Protein AF-A0A257RA69-F1 (afdb_monomer)

pLDDT: mean 72.36, std 19.89, range [40.66, 96.31]

Secondary structure (DSSP, 8-state):
----TT--TT--------------------------PPPP--PPPP-----------TT-----SS--HHHHHHHHHHHHHHHHHT-SSPPPHHHHHHHHHHHHHHHHHHHHHTT--HHHHHHHHHHHH-

Nearest PDB structures (foldseek):
  4v78-assembly1_AO  TM=4.946E-01  e=7.549E+00  Escherichia coli K-12
  8glv-assembly1_5V  TM=2.415E-01  e=9.616E+00  Chlamydomonas reinhardtii

Mean predicted aligned error: 19.9 Å

Structure (mmCIF, N/CA/C/O backbone):
data_AF-A0A257RA69-F1
#
_entry.id   AF-A0A257RA69-F1
#
loop_
_atom_site.group_PDB
_atom_site.id
_atom_site.type_symbol
_atom_site.label_atom_id
_atom_site.label_alt_id
_atom_site.label_comp_id
_atom_site.label_asym_id
_atom_site.label_entity_id
_atom_site.label_seq_id
_atom_site.pdbx_PDB_ins_code
_atom_site.Cartn_x
_atom_site.Cartn_y
_atom_site.Cartn_z
_atom_site.occupancy
_atom_site.B_iso_or_equiv
_atom_site.auth_seq_id
_atom_site.auth_comp_id
_atom_site.auth_asym_id
_atom_site.auth_atom_id
_atom_site.pdbx_PDB_model_num
ATOM 1 N N . MET A 1 1 ? 12.944 -8.009 -51.156 1.00 44.72 1 MET A N 1
ATOM 2 C CA . MET A 1 1 ? 13.050 -6.602 -50.729 1.00 44.72 1 MET A CA 1
ATOM 3 C C . MET A 1 1 ? 12.312 -6.461 -49.409 1.00 44.72 1 MET A C 1
ATOM 5 O O . MET A 1 1 ? 11.092 -6.525 -49.415 1.00 44.72 1 MET A O 1
ATOM 9 N N . SER A 1 2 ? 13.036 -6.357 -48.297 1.00 51.12 2 SER A N 1
ATOM 10 C CA . SER A 1 2 ? 12.469 -6.035 -46.982 1.00 51.12 2 SER A CA 1
ATOM 11 C C . SER A 1 2 ? 13.138 -4.748 -46.531 1.00 51.12 2 SER A C 1
ATOM 13 O O . SER A 1 2 ? 14.173 -4.778 -45.876 1.00 51.12 2 SER A O 1
ATOM 15 N N . ASP A 1 3 ? 12.590 -3.635 -47.006 1.00 62.31 3 ASP A N 1
ATOM 16 C CA . ASP A 1 3 ? 12.985 -2.293 -46.598 1.00 62.31 3 ASP A CA 1
ATOM 17 C C . ASP A 1 3 ? 12.317 -2.030 -45.245 1.00 62.31 3 ASP A C 1
ATOM 19 O O . ASP A 1 3 ? 11.088 -1.996 -45.152 1.00 62.31 3 ASP A O 1
ATOM 23 N N . ASN A 1 4 ? 13.114 -1.998 -44.178 1.00 68.00 4 ASN A N 1
ATOM 24 C CA . ASN A 1 4 ? 12.639 -1.747 -42.824 1.00 68.00 4 ASN A CA 1
ATOM 25 C C . ASN A 1 4 ? 12.584 -0.223 -42.611 1.00 68.00 4 ASN A C 1
ATOM 27 O O . ASN A 1 4 ? 13.642 0.391 -42.477 1.00 68.00 4 ASN A O 1
ATOM 31 N N . PRO A 1 5 ? 11.394 0.402 -42.551 1.00 68.44 5 PRO A N 1
ATOM 32 C CA . PRO A 1 5 ? 11.234 1.862 -42.599 1.00 68.44 5 PRO A CA 1
ATOM 33 C C . PRO A 1 5 ? 11.714 2.603 -41.336 1.00 68.44 5 PRO A C 1
ATOM 35 O O . PRO A 1 5 ? 11.563 3.816 -41.249 1.00 68.44 5 PRO A O 1
ATOM 38 N N . PHE A 1 6 ? 12.275 1.882 -40.363 1.00 62.28 6 PHE A N 1
ATOM 39 C CA . PHE A 1 6 ? 12.842 2.413 -39.120 1.00 62.28 6 PHE A CA 1
ATOM 40 C C . PHE A 1 6 ? 14.372 2.289 -39.049 1.00 62.28 6 PHE A C 1
ATOM 4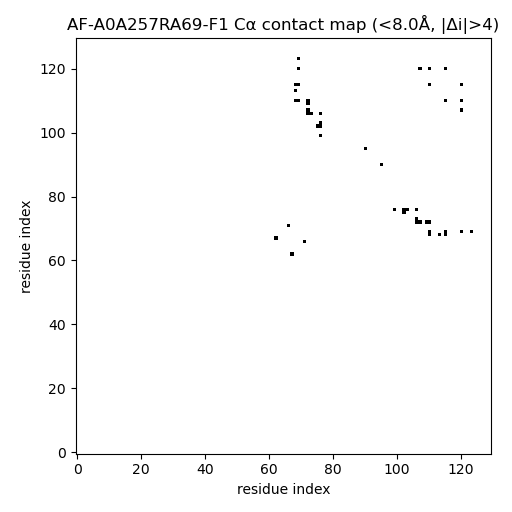2 O O . PHE A 1 6 ? 14.961 2.629 -38.030 1.00 62.28 6 PHE A O 1
ATOM 49 N N . SER A 1 7 ? 15.027 1.767 -40.089 1.00 64.38 7 SER A N 1
ATOM 50 C CA . SER A 1 7 ? 16.487 1.681 -40.132 1.00 64.38 7 SER A CA 1
ATOM 51 C C . SER A 1 7 ? 17.072 2.989 -40.669 1.00 64.38 7 SER A C 1
ATOM 53 O O . SER A 1 7 ? 17.098 3.211 -41.877 1.00 64.38 7 SER A O 1
ATO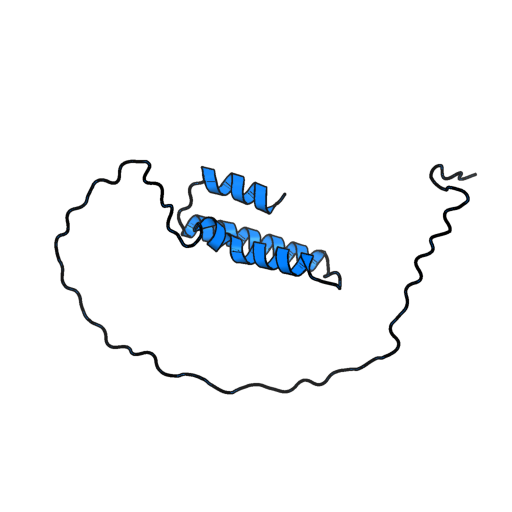M 55 N N . GLU A 1 8 ? 17.539 3.859 -39.774 1.00 67.56 8 GLU A N 1
ATOM 56 C CA . GLU A 1 8 ? 18.330 5.032 -40.151 1.00 67.56 8 GLU A CA 1
ATOM 57 C C . GLU A 1 8 ? 19.764 4.598 -40.532 1.00 67.56 8 GLU A C 1
ATOM 59 O O . GLU A 1 8 ? 20.333 3.712 -39.889 1.00 67.56 8 GLU A O 1
ATOM 64 N N . PRO A 1 9 ? 20.377 5.181 -41.582 1.00 65.75 9 PRO A N 1
ATOM 65 C CA . PRO A 1 9 ? 21.675 4.743 -42.111 1.00 65.75 9 PRO A CA 1
ATOM 66 C C . PRO A 1 9 ? 22.872 4.983 -41.171 1.00 65.75 9 PRO A C 1
ATOM 68 O O . PRO A 1 9 ? 23.979 4.569 -41.511 1.00 65.75 9 PRO A O 1
ATOM 71 N N . ASP A 1 10 ? 22.658 5.618 -40.014 1.00 60.72 10 ASP A N 1
ATOM 72 C CA . ASP A 1 10 ? 23.694 5.952 -39.026 1.00 60.72 10 ASP A CA 1
ATOM 73 C C . ASP A 1 10 ? 23.414 5.365 -37.625 1.00 60.72 10 ASP A C 1
ATOM 75 O O . ASP A 1 10 ? 23.995 5.805 -36.637 1.00 60.72 10 ASP A O 1
ATOM 79 N N . ASP A 1 11 ? 22.551 4.345 -37.511 1.00 63.19 11 ASP A N 1
ATOM 80 C CA . ASP A 1 11 ? 22.315 3.637 -36.242 1.00 63.19 11 ASP A CA 1
ATOM 81 C C . ASP A 1 11 ? 23.497 2.691 -35.925 1.00 63.19 11 ASP A C 1
ATOM 83 O O . ASP A 1 11 ? 23.489 1.479 -36.167 1.00 63.19 11 ASP A O 1
ATOM 87 N N . SER A 1 12 ? 24.596 3.302 -35.472 1.00 58.69 12 SER A N 1
ATOM 88 C CA . SER A 1 12 ? 25.866 2.654 -35.118 1.00 58.69 12 SER A CA 1
ATOM 89 C C . SER A 1 12 ? 26.016 2.395 -33.612 1.00 58.69 12 SER A C 1
ATOM 91 O O . SER A 1 12 ? 27.079 1.941 -33.172 1.00 58.69 12 SER A O 1
ATOM 93 N N . ASP A 1 13 ? 24.973 2.628 -32.810 1.00 63.94 13 ASP A N 1
ATOM 94 C CA . ASP A 1 13 ? 24.987 2.457 -31.352 1.00 63.94 13 ASP A CA 1
ATOM 95 C C . ASP A 1 13 ? 24.892 0.974 -30.940 1.00 63.94 13 ASP A C 1
ATOM 97 O O . ASP A 1 13 ? 23.930 0.478 -30.352 1.00 63.94 13 ASP A O 1
ATOM 101 N N . ARG A 1 14 ? 25.957 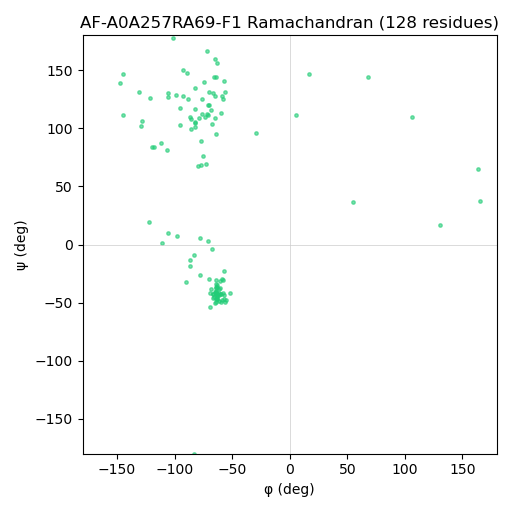0.216 -31.225 1.00 64.44 14 ARG A N 1
ATOM 102 C CA . ARG A 1 14 ? 26.153 -1.131 -30.678 1.00 64.44 14 ARG A CA 1
ATOM 103 C C . ARG A 1 14 ? 26.536 -1.041 -29.207 1.00 64.44 14 ARG A C 1
ATOM 105 O O . ARG A 1 14 ? 27.666 -0.698 -28.862 1.00 64.44 14 ARG A O 1
ATOM 112 N N . THR A 1 15 ? 25.629 -1.444 -28.323 1.00 70.06 15 THR A N 1
ATOM 113 C CA . THR A 1 15 ? 25.931 -1.577 -26.896 1.00 70.06 15 THR A CA 1
ATOM 114 C C . THR A 1 15 ? 26.969 -2.685 -26.679 1.00 70.06 15 THR A C 1
ATOM 116 O O . THR A 1 15 ? 26.690 -3.874 -26.834 1.00 70.06 15 THR A O 1
ATOM 119 N N . VAL A 1 16 ? 28.196 -2.307 -26.316 1.00 73.38 16 VAL A N 1
ATOM 120 C CA . VAL A 1 16 ? 29.257 -3.258 -25.957 1.00 73.38 16 VAL A CA 1
ATOM 121 C C . VAL A 1 16 ? 29.075 -3.675 -24.499 1.00 73.38 16 VAL A C 1
ATOM 123 O O . VAL A 1 16 ? 29.401 -2.933 -23.574 1.00 73.38 16 VAL A O 1
ATOM 126 N N . ILE A 1 17 ? 28.574 -4.890 -24.281 1.00 65.25 17 ILE A N 1
ATOM 127 C CA . ILE A 1 17 ? 28.542 -5.516 -22.956 1.00 65.25 17 ILE A CA 1
ATOM 128 C C . ILE A 1 17 ? 29.982 -5.883 -22.580 1.00 65.25 17 ILE A C 1
ATOM 130 O O . ILE A 1 17 ? 30.625 -6.657 -23.286 1.00 65.25 17 ILE A O 1
ATOM 134 N N . ARG A 1 18 ? 30.498 -5.339 -21.470 1.00 65.12 18 ARG A N 1
ATOM 135 C CA . ARG A 1 18 ? 31.796 -5.708 -20.878 1.00 65.12 18 ARG A CA 1
ATOM 136 C C . ARG A 1 18 ? 31.552 -6.762 -19.788 1.00 65.12 18 ARG A C 1
ATOM 138 O O . ARG A 1 18 ? 31.109 -6.394 -18.700 1.00 65.12 18 ARG A O 1
ATOM 145 N N . PRO A 1 19 ? 31.815 -8.059 -20.027 1.00 67.31 19 PRO A N 1
ATOM 146 C CA . PRO A 1 19 ? 31.748 -9.054 -18.966 1.00 67.31 19 PRO A CA 1
ATOM 147 C C . PRO A 1 19 ? 32.859 -8.753 -17.960 1.00 67.31 19 PRO A C 1
ATOM 149 O O . PRO A 1 19 ? 34.006 -8.558 -18.360 1.00 67.31 19 PRO A O 1
ATOM 152 N N . ALA A 1 20 ? 32.539 -8.706 -16.668 1.00 67.06 20 ALA A N 1
ATOM 153 C CA . ALA A 1 20 ? 33.548 -8.571 -15.624 1.00 67.06 20 ALA A CA 1
ATOM 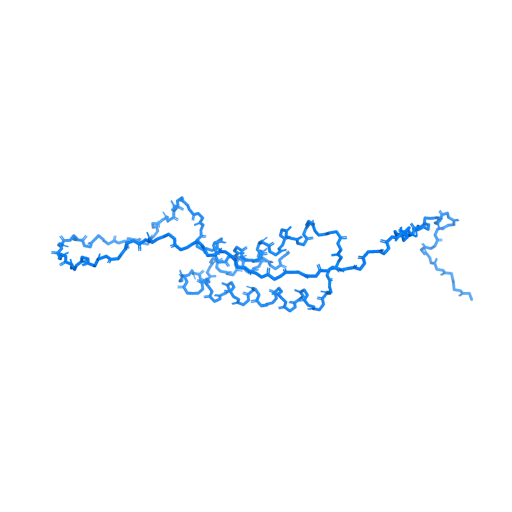154 C C . ALA A 1 20 ? 34.391 -9.864 -15.556 1.00 67.06 20 ALA A C 1
ATOM 156 O O . ALA A 1 20 ? 33.849 -10.922 -15.220 1.00 67.06 20 ALA A O 1
ATOM 157 N N . PRO A 1 21 ? 35.704 -9.823 -15.855 1.00 52.22 21 PRO A N 1
ATOM 158 C CA . PRO A 1 21 ? 36.571 -10.980 -15.715 1.00 52.22 21 PRO A CA 1
ATOM 159 C C . PRO A 1 21 ? 37.006 -11.078 -14.250 1.00 52.22 21 PRO A C 1
ATOM 161 O O . PRO A 1 21 ? 37.814 -10.286 -13.770 1.00 52.22 21 PRO A O 1
ATOM 164 N N . GLY A 1 22 ? 36.442 -12.027 -13.508 1.00 56.00 22 GLY A N 1
ATOM 165 C CA . GLY A 1 22 ? 36.789 -12.181 -12.096 1.00 56.00 22 GLY A CA 1
ATOM 166 C C . GLY A 1 22 ? 35.793 -13.020 -11.322 1.00 56.00 22 GLY A C 1
ATOM 167 O O . GLY A 1 22 ? 35.125 -12.521 -10.422 1.00 56.00 22 GLY A O 1
ATOM 168 N N . GLY A 1 23 ? 35.698 -14.304 -11.667 1.00 61.25 23 GLY A N 1
ATOM 169 C CA . GLY A 1 23 ? 34.972 -15.269 -10.857 1.00 61.25 23 GLY A CA 1
ATOM 170 C C . GLY A 1 23 ? 35.543 -15.329 -9.441 1.00 61.25 23 GLY A C 1
ATOM 171 O O . GLY A 1 23 ? 36.728 -15.597 -9.250 1.00 61.25 23 GLY A O 1
ATOM 172 N N . LYS A 1 24 ? 34.684 -15.127 -8.442 1.00 59.72 24 LYS A N 1
ATOM 173 C CA . LYS A 1 24 ? 34.941 -15.572 -7.071 1.00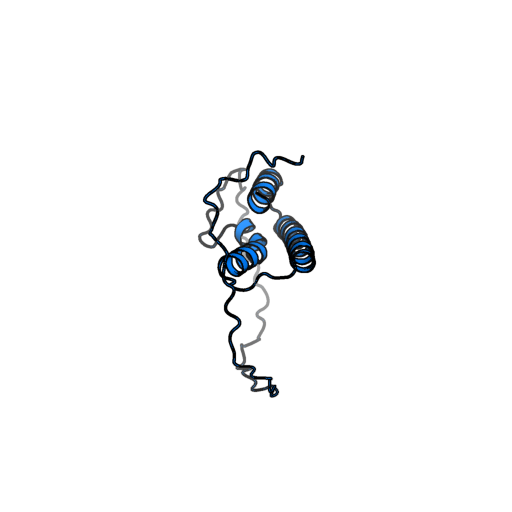 59.72 24 LYS A CA 1
ATOM 174 C C . LYS A 1 24 ? 33.731 -16.352 -6.583 1.00 59.72 24 LYS A C 1
ATOM 176 O O . LYS A 1 24 ? 32.692 -15.794 -6.246 1.00 59.72 24 LYS A O 1
ATOM 181 N N . ARG A 1 25 ? 33.887 -17.674 -6.604 1.00 52.19 25 ARG A N 1
ATOM 182 C CA . ARG A 1 25 ? 32.979 -18.644 -6.001 1.00 52.19 25 ARG A CA 1
ATOM 183 C C . ARG A 1 25 ? 33.188 -18.649 -4.477 1.00 52.19 25 ARG A C 1
ATOM 185 O O . ARG A 1 25 ? 34.310 -18.818 -4.025 1.00 52.19 25 ARG A O 1
ATOM 192 N N . ALA A 1 26 ? 32.074 -18.430 -3.779 1.00 49.50 26 ALA A N 1
ATOM 193 C CA . ALA A 1 26 ? 31.617 -18.787 -2.425 1.00 49.50 26 ALA A CA 1
ATOM 194 C C . ALA A 1 26 ? 32.571 -19.262 -1.305 1.00 49.50 26 ALA A C 1
ATOM 196 O O . ALA A 1 26 ? 33.392 -20.144 -1.516 1.00 49.50 26 ALA A O 1
ATOM 197 N N . THR A 1 27 ? 32.203 -18.890 -0.066 1.00 46.16 27 THR A N 1
ATOM 198 C CA . THR A 1 27 ? 32.039 -19.828 1.073 1.00 46.16 27 THR A CA 1
ATOM 199 C C . THR A 1 27 ? 30.931 -19.359 2.040 1.00 46.16 27 THR A C 1
ATOM 201 O O . THR A 1 27 ? 30.876 -18.163 2.330 1.00 46.16 27 THR A O 1
ATOM 204 N N . PRO A 1 28 ? 30.081 -20.265 2.571 1.00 57.00 28 PRO A N 1
ATOM 205 C CA . PRO A 1 28 ? 29.157 -20.005 3.679 1.00 57.00 28 PRO A CA 1
ATOM 206 C C . PRO A 1 28 ? 29.776 -20.375 5.044 1.00 57.00 28 PRO A C 1
ATOM 208 O O . PRO A 1 28 ? 30.556 -21.322 5.131 1.00 57.00 28 PRO A O 1
ATOM 211 N N . ALA A 1 29 ? 29.382 -19.681 6.118 1.00 46.56 29 ALA A N 1
ATOM 212 C CA . ALA A 1 29 ? 29.621 -20.093 7.506 1.00 46.56 29 ALA A CA 1
ATOM 213 C C . ALA A 1 29 ? 28.443 -19.684 8.418 1.00 46.56 29 ALA A C 1
ATOM 215 O O . ALA A 1 29 ? 27.760 -18.696 8.165 1.00 46.56 29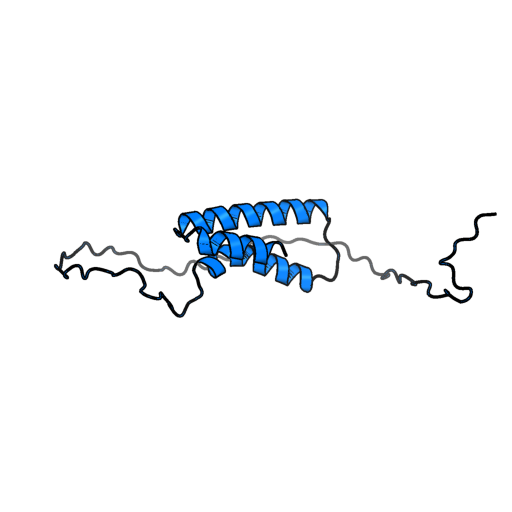 ALA A O 1
ATOM 216 N N . ALA A 1 30 ? 28.209 -20.531 9.419 1.00 52.88 30 ALA A N 1
ATOM 217 C CA . ALA A 1 30 ? 26.991 -20.808 10.187 1.00 52.88 30 ALA A CA 1
ATOM 218 C C . ALA A 1 30 ? 26.703 -19.827 11.372 1.00 52.88 30 ALA A C 1
ATOM 220 O O . ALA A 1 30 ? 27.472 -18.887 11.569 1.00 52.88 30 ALA A O 1
ATOM 221 N N . PRO A 1 31 ? 25.598 -20.005 12.143 1.00 57.97 31 PRO A N 1
ATOM 222 C CA . PRO A 1 31 ? 24.970 -18.966 12.969 1.00 57.97 31 PRO A CA 1
ATOM 223 C C . PRO A 1 31 ? 25.285 -19.036 14.483 1.00 57.97 31 PRO A C 1
ATOM 225 O O . PRO A 1 31 ? 25.881 -19.996 14.962 1.00 57.97 31 PRO A O 1
ATOM 228 N N . ALA A 1 32 ? 24.728 -18.044 15.201 1.00 48.09 32 ALA A N 1
ATOM 229 C CA . ALA A 1 32 ? 24.365 -17.976 16.629 1.00 48.09 32 ALA A CA 1
ATOM 230 C C . ALA A 1 32 ? 25.250 -17.114 17.558 1.00 48.09 32 ALA A C 1
ATOM 232 O O . ALA A 1 32 ? 26.335 -17.504 17.973 1.00 48.09 32 ALA A O 1
ATOM 233 N N . ALA A 1 33 ? 24.678 -15.989 18.001 1.00 48.75 33 ALA A N 1
ATOM 234 C CA . ALA A 1 33 ? 24.875 -15.450 19.344 1.00 48.75 33 ALA A CA 1
ATOM 235 C C . ALA A 1 33 ? 23.558 -14.808 19.809 1.00 48.75 33 ALA A C 1
ATOM 237 O O . ALA A 1 33 ? 23.084 -13.821 19.246 1.00 48.75 33 ALA A O 1
ATOM 238 N N . SER A 1 34 ? 22.941 -15.451 20.797 1.00 54.34 34 SER A N 1
ATOM 239 C CA . SER A 1 34 ? 21.710 -15.046 21.464 1.00 54.34 34 SER A CA 1
ATOM 240 C C . SER A 1 34 ? 21.892 -13.732 22.222 1.00 54.34 34 SER A C 1
ATOM 242 O O . SER A 1 34 ? 22.743 -13.638 23.102 1.00 54.34 34 SER A O 1
ATOM 244 N N . PHE A 1 35 ? 21.016 -12.764 21.966 1.00 48.00 35 PHE A N 1
ATOM 245 C CA . PHE A 1 35 ? 20.777 -11.634 22.861 1.00 48.00 35 PHE A CA 1
ATOM 246 C C . PHE A 1 35 ? 19.322 -11.694 23.314 1.00 48.00 35 PHE A C 1
ATOM 248 O O . PHE A 1 35 ? 18.451 -11.062 22.726 1.00 48.00 35 PHE A O 1
ATOM 255 N N . ASN A 1 36 ? 19.054 -12.495 24.346 1.00 51.28 36 ASN A N 1
ATOM 256 C CA . ASN A 1 36 ? 17.784 -12.447 25.060 1.00 51.28 36 ASN A CA 1
ATOM 257 C C . ASN A 1 36 ? 18.036 -11.785 26.418 1.00 51.28 36 ASN A C 1
ATOM 259 O O . ASN A 1 36 ? 18.274 -12.451 27.422 1.00 51.28 36 ASN A O 1
ATOM 263 N N . GLN A 1 37 ? 18.082 -10.453 26.408 1.00 50.03 37 GLN A N 1
ATOM 264 C CA . GLN A 1 37 ? 18.038 -9.638 27.618 1.00 50.03 37 GLN A CA 1
ATOM 265 C C . GLN A 1 37 ? 16.566 -9.500 28.007 1.00 50.03 37 GLN A C 1
ATOM 267 O O . GLN A 1 37 ? 15.760 -8.987 27.233 1.00 50.03 37 GLN A O 1
ATOM 272 N N . GLY A 1 38 ? 16.232 -10.043 29.176 1.00 47.59 38 GLY A N 1
ATOM 273 C CA . GLY A 1 38 ? 14.869 -10.219 29.657 1.00 47.59 38 GLY A CA 1
ATOM 274 C C . GLY A 1 38 ? 14.083 -8.917 29.763 1.00 47.59 38 GLY A C 1
ATOM 275 O O . GLY A 1 38 ? 14.492 -7.968 30.427 1.00 47.59 38 GLY A O 1
ATOM 276 N N . PHE A 1 39 ? 12.904 -8.922 29.153 1.00 42.44 39 PHE A N 1
ATOM 277 C CA . PHE A 1 39 ? 11.831 -7.976 29.424 1.00 42.44 39 PHE A CA 1
ATOM 278 C C . PHE A 1 39 ? 10.832 -8.646 30.368 1.00 42.44 39 PHE A C 1
ATOM 280 O O . PHE A 1 39 ? 10.406 -9.783 30.166 1.00 42.44 39 PHE A O 1
ATOM 287 N N . ALA A 1 40 ? 10.540 -7.924 31.444 1.00 46.38 40 ALA A N 1
ATOM 288 C CA . ALA A 1 40 ? 9.760 -8.336 32.592 1.00 46.38 40 ALA A CA 1
ATOM 289 C C . ALA A 1 40 ? 8.339 -8.802 32.241 1.00 46.38 40 ALA A C 1
ATOM 291 O O . ALA A 1 40 ? 7.633 -8.169 31.459 1.00 46.38 40 ALA A O 1
ATOM 292 N N . THR A 1 41 ? 7.888 -9.850 32.928 1.00 42.94 41 THR A N 1
ATOM 293 C CA . THR A 1 41 ? 6.473 -10.216 33.023 1.00 42.94 41 THR A CA 1
ATOM 294 C C . THR A 1 41 ? 6.094 -10.400 34.486 1.00 42.94 41 THR A C 1
ATOM 296 O O . THR A 1 41 ? 6.419 -11.422 35.088 1.00 42.94 41 THR A O 1
ATOM 299 N N . THR A 1 42 ? 5.348 -9.447 35.037 1.00 53.78 42 THR A N 1
ATOM 300 C CA . THR A 1 42 ? 4.376 -9.720 36.102 1.00 53.78 42 THR A CA 1
ATOM 301 C C . THR A 1 42 ? 3.042 -9.053 35.740 1.00 53.78 42 THR A C 1
ATOM 303 O O . THR A 1 42 ? 3.032 -7.892 35.329 1.00 53.78 42 THR A O 1
ATOM 306 N N . PRO A 1 43 ? 1.913 -9.781 35.825 1.00 45.69 43 PRO A N 1
ATOM 307 C CA . PRO A 1 43 ? 0.608 -9.304 35.383 1.00 45.69 43 PRO A CA 1
ATOM 308 C C . PRO A 1 43 ? -0.104 -8.547 36.513 1.00 45.69 43 PRO A C 1
ATOM 310 O O . PRO A 1 43 ? -0.314 -9.094 37.594 1.00 45.69 43 PRO A O 1
ATOM 313 N N . ALA A 1 44 ? -0.517 -7.304 36.261 1.00 43.50 44 ALA A N 1
ATOM 314 C CA . ALA A 1 44 ? -1.458 -6.592 37.123 1.00 43.50 44 ALA A CA 1
ATOM 315 C C . ALA A 1 44 ? -2.885 -6.768 36.575 1.00 43.50 44 ALA A C 1
ATOM 317 O O . ALA A 1 44 ? -3.186 -6.384 35.446 1.00 43.50 44 ALA A O 1
ATOM 318 N N . ALA A 1 45 ? -3.739 -7.396 37.383 1.00 53.00 45 ALA A N 1
ATOM 319 C CA . ALA A 1 45 ? -5.171 -7.578 37.156 1.00 53.00 45 ALA A CA 1
ATOM 320 C C . ALA A 1 45 ? -5.956 -6.246 37.336 1.00 53.00 45 ALA A C 1
ATOM 322 O O . ALA A 1 45 ? -5.398 -5.272 37.847 1.00 53.00 45 ALA A O 1
ATOM 323 N N . PRO A 1 46 ? -7.230 -6.168 36.894 1.00 50.03 46 PRO A N 1
ATOM 324 C CA . PRO A 1 46 ? -7.870 -4.933 36.440 1.00 50.03 46 PRO A CA 1
ATOM 325 C C . PRO A 1 46 ? -8.567 -4.148 37.560 1.00 50.03 46 PRO A C 1
ATOM 327 O O . PRO A 1 46 ? -9.170 -4.731 38.458 1.00 50.03 46 PRO A O 1
ATOM 330 N N . MET A 1 47 ? -8.581 -2.817 37.448 1.00 51.31 47 MET A N 1
ATOM 331 C CA . MET A 1 47 ? -9.539 -1.960 38.159 1.00 51.31 47 MET A CA 1
ATOM 332 C C . MET A 1 47 ? -10.602 -1.450 37.171 1.00 51.31 47 MET A C 1
ATOM 334 O O . MET A 1 47 ? -10.231 -0.882 36.142 1.00 51.31 47 MET A O 1
ATOM 338 N N . PRO A 1 48 ? -11.908 -1.615 37.450 1.00 52.50 48 PRO A N 1
ATOM 339 C CA . PRO A 1 48 ? -12.970 -1.019 36.653 1.00 52.50 48 PRO A CA 1
ATOM 340 C C . PRO A 1 48 ? -13.253 0.404 37.156 1.00 52.50 48 PRO A C 1
ATOM 342 O O . PRO A 1 48 ? -13.794 0.596 38.242 1.00 52.50 48 PRO A O 1
ATOM 345 N N . GLY A 1 49 ? -12.884 1.412 36.367 1.00 47.28 49 GLY A N 1
ATOM 346 C CA . GLY A 1 49 ? -13.316 2.798 36.562 1.00 47.28 49 GLY A CA 1
ATOM 347 C C . GLY A 1 49 ? -14.365 3.175 35.510 1.00 47.28 49 GLY A C 1
ATOM 348 O O . GLY A 1 49 ? -14.120 2.934 34.326 1.00 47.28 49 GLY A O 1
ATOM 349 N N . PRO A 1 50 ? -15.525 3.752 35.878 1.00 53.72 50 PRO A N 1
ATOM 350 C CA . PRO A 1 50 ? -16.548 4.124 34.913 1.00 53.72 50 PRO A CA 1
ATOM 351 C C . PRO A 1 50 ? -16.187 5.481 34.301 1.00 53.72 50 PRO A C 1
ATOM 353 O O . PRO A 1 50 ? -16.416 6.525 34.906 1.00 53.72 50 PRO A O 1
ATOM 356 N N . ALA A 1 51 ? -15.627 5.482 33.093 1.00 47.66 51 ALA A N 1
ATOM 357 C CA . ALA A 1 51 ? -15.449 6.697 32.303 1.00 47.66 51 ALA A CA 1
ATOM 358 C C . ALA A 1 51 ? -16.373 6.643 31.081 1.00 47.66 51 ALA A C 1
ATOM 360 O O . ALA A 1 51 ? -16.036 6.121 30.024 1.00 47.66 51 ALA A O 1
ATOM 361 N N . MET A 1 52 ? -17.588 7.124 31.335 1.00 44.75 52 MET A N 1
ATOM 362 C CA . MET A 1 52 ? -18.580 7.699 30.429 1.00 44.75 52 MET A CA 1
ATOM 363 C C . MET A 1 52 ? -18.242 7.652 28.928 1.00 44.75 52 MET A C 1
ATOM 365 O O . MET A 1 52 ? -17.376 8.374 28.437 1.00 44.75 52 MET A O 1
ATOM 369 N N . ALA A 1 53 ? -19.002 6.836 28.193 1.00 48.97 53 ALA A N 1
ATOM 370 C CA . ALA A 1 53 ? -19.034 6.841 26.739 1.00 48.97 53 ALA A CA 1
ATOM 371 C C . ALA A 1 53 ? -19.482 8.219 26.225 1.00 48.97 53 ALA A C 1
ATOM 373 O O . ALA A 1 53 ? -20.630 8.622 26.417 1.00 48.97 53 ALA A O 1
ATOM 374 N N . ALA A 1 54 ? -18.577 8.933 25.561 1.00 49.78 54 ALA A N 1
ATOM 375 C CA . ALA A 1 54 ? -18.935 10.064 24.717 1.00 49.78 54 ALA A CA 1
ATOM 376 C C . ALA A 1 54 ? -19.386 9.530 23.342 1.00 49.78 54 ALA A C 1
ATOM 378 O O . ALA A 1 54 ? -18.718 8.648 22.792 1.00 49.78 54 ALA A O 1
ATOM 379 N N . PRO A 1 55 ? -20.494 10.024 22.763 1.00 47.53 55 PRO A N 1
ATOM 380 C CA . PRO A 1 55 ? -20.931 9.590 21.445 1.00 47.53 55 PRO A CA 1
ATOM 381 C C . PRO A 1 55 ? -19.966 10.143 20.392 1.00 47.53 55 PRO A C 1
ATOM 383 O O . PRO A 1 55 ? -19.905 11.348 20.153 1.00 47.53 55 PRO A O 1
ATOM 386 N N . ALA A 1 56 ? -19.196 9.258 19.760 1.00 48.66 56 ALA A N 1
ATOM 387 C CA . ALA A 1 56 ? -18.431 9.601 18.572 1.00 48.66 56 ALA A CA 1
ATOM 388 C C . ALA A 1 56 ? -19.417 9.887 17.428 1.00 48.66 56 ALA A C 1
ATOM 390 O O . ALA A 1 56 ? -20.019 8.974 16.864 1.00 48.66 56 ALA A O 1
ATOM 391 N N . GLY A 1 57 ? -19.615 11.170 17.121 1.00 43.66 57 GLY A N 1
ATOM 392 C CA . GLY A 1 57 ? -20.298 11.597 15.905 1.00 43.66 57 GLY A CA 1
ATOM 393 C C . GLY A 1 57 ? -19.523 11.164 14.649 1.00 43.66 57 GLY A C 1
ATOM 394 O O . GLY A 1 57 ? -18.308 10.945 14.711 1.00 43.66 57 GLY A O 1
ATOM 395 N N . PRO A 1 58 ? -20.196 11.027 13.497 1.00 50.41 58 PRO A N 1
ATOM 396 C CA . PRO A 1 58 ? -19.546 10.624 12.259 1.00 50.41 58 PRO A CA 1
ATOM 397 C C . PRO A 1 58 ? -18.674 11.779 11.751 1.00 50.41 58 PRO A C 1
ATOM 399 O O . PRO A 1 58 ? -19.195 12.823 11.369 1.00 50.41 58 PRO A O 1
ATOM 402 N N . GLY A 1 59 ? -17.349 11.601 11.763 1.00 52.78 59 GLY A N 1
ATOM 403 C CA . GLY A 1 59 ? -16.407 12.572 11.185 1.00 52.78 59 GLY A CA 1
ATOM 404 C C . GLY A 1 59 ? -15.225 12.999 12.059 1.00 52.78 59 GLY A C 1
ATOM 405 O O . GLY A 1 59 ? -14.599 14.008 11.752 1.00 52.78 59 GLY A O 1
ATOM 406 N N . ALA A 1 60 ? -14.886 12.270 13.127 1.00 46.28 60 ALA A N 1
ATOM 407 C CA . ALA A 1 60 ? -13.650 12.529 13.866 1.00 46.28 60 ALA A CA 1
ATOM 408 C C . ALA A 1 60 ? -12.435 11.969 13.107 1.00 46.28 60 ALA A C 1
ATOM 410 O O . ALA A 1 60 ? -12.034 10.814 13.259 1.00 46.28 60 ALA A O 1
ATOM 411 N N . ASP A 1 61 ? -11.903 12.837 12.258 1.00 53.53 61 ASP A N 1
ATOM 412 C CA . ASP A 1 61 ? -10.559 12.878 11.703 1.00 53.53 61 ASP A CA 1
ATOM 413 C C . ASP A 1 61 ? -9.499 12.262 12.643 1.00 53.53 61 ASP A C 1
ATOM 415 O O . ASP A 1 61 ? -8.978 12.899 13.561 1.00 53.53 61 ASP A O 1
ATOM 419 N N . ARG A 1 62 ? -9.174 10.978 12.433 1.00 49.97 62 ARG A N 1
ATOM 420 C CA . ARG A 1 62 ? -8.014 10.323 13.059 1.00 49.97 62 ARG A CA 1
ATOM 421 C C . ARG A 1 62 ? -6.756 10.704 12.282 1.00 49.97 62 ARG A C 1
ATOM 423 O O . ARG A 1 62 ? -6.096 9.847 11.697 1.00 49.97 62 ARG A O 1
ATOM 430 N N . LEU A 1 63 ? -6.374 11.976 12.344 1.00 48.16 63 LEU A N 1
ATOM 431 C CA . LEU 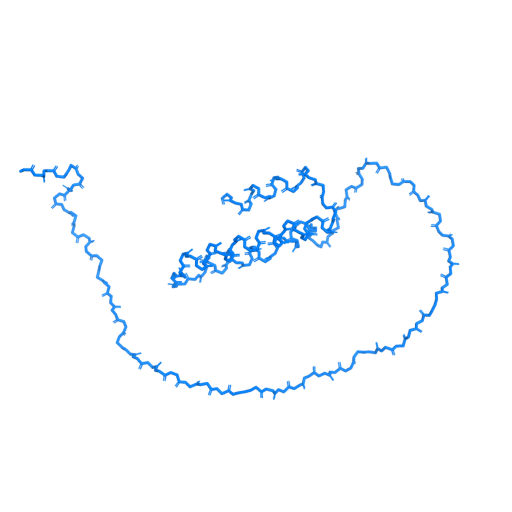A 1 63 ? -4.980 12.380 12.160 1.00 48.16 63 LEU A CA 1
ATOM 432 C C . LEU A 1 63 ? -4.193 11.969 13.413 1.00 48.16 63 LEU A C 1
ATOM 434 O O . LEU A 1 63 ? -3.781 12.779 14.237 1.00 48.16 63 LEU A O 1
ATOM 438 N N . THR A 1 64 ? -4.014 10.659 13.590 1.00 48.44 64 THR A N 1
ATOM 439 C CA . THR A 1 64 ? -3.030 10.115 14.523 1.00 48.44 64 THR A CA 1
ATOM 440 C C . THR A 1 64 ? -1.667 10.259 13.859 1.00 48.44 64 THR A C 1
ATOM 442 O O . THR A 1 64 ? -1.395 9.637 12.833 1.00 48.44 64 THR A O 1
ATOM 445 N N . MET A 1 65 ? -0.814 11.118 14.414 1.00 40.66 65 MET A N 1
ATOM 446 C CA . MET A 1 65 ? 0.574 11.259 13.987 1.00 40.66 65 MET A CA 1
ATOM 447 C C . MET A 1 65 ? 1.311 9.939 14.259 1.00 40.66 65 MET A C 1
ATOM 449 O O . MET A 1 65 ? 1.728 9.659 15.378 1.00 40.66 65 MET A O 1
ATOM 453 N N . GLY A 1 66 ? 1.376 9.101 13.222 1.00 47.25 66 GLY A N 1
ATOM 454 C CA . GLY A 1 66 ? 1.949 7.755 13.248 1.00 47.25 66 GLY A CA 1
ATOM 455 C C . GLY A 1 66 ? 1.562 6.915 12.026 1.00 47.25 66 GLY A C 1
ATOM 456 O O . GLY A 1 66 ? 1.296 5.732 12.177 1.00 47.25 66 GLY A O 1
ATOM 457 N N . GLY A 1 67 ? 1.490 7.526 10.834 1.00 60.44 67 GLY A N 1
ATOM 458 C CA . GLY A 1 67 ? 1.085 6.872 9.581 1.00 60.44 67 GLY A CA 1
ATOM 459 C C . GLY A 1 67 ? -0.392 6.455 9.546 1.00 60.44 67 GLY A C 1
ATOM 460 O O . GLY A 1 67 ? -0.973 6.037 10.543 1.00 60.44 67 GLY A O 1
ATOM 461 N N . SER A 1 68 ? -1.043 6.554 8.385 1.00 83.06 68 SER A N 1
ATOM 462 C CA . SER A 1 68 ? -2.378 5.967 8.251 1.00 83.06 68 SER A CA 1
ATOM 463 C C . SER A 1 68 ? -2.270 4.435 8.374 1.00 83.06 68 SER A C 1
ATOM 465 O O . SER A 1 68 ? -1.297 3.854 7.884 1.00 83.06 68 SER A O 1
ATOM 467 N N . PRO A 1 69 ? -3.252 3.737 8.980 1.00 87.88 69 PRO A N 1
ATOM 468 C CA . PRO A 1 69 ? -3.259 2.267 9.029 1.00 87.88 69 PRO A CA 1
ATOM 469 C C . PRO A 1 69 ? -3.202 1.644 7.624 1.00 87.88 69 PRO A C 1
ATOM 471 O O . PRO A 1 69 ? -2.732 0.526 7.439 1.00 87.88 69 PRO A O 1
ATOM 474 N N . LEU A 1 70 ? -3.625 2.412 6.622 1.00 89.69 70 LEU A N 1
ATOM 475 C CA . LEU A 1 70 ? -3.505 2.109 5.206 1.00 89.69 70 LEU A CA 1
ATOM 476 C C . LEU A 1 70 ? -2.044 2.105 4.731 1.00 89.69 70 LEU A C 1
ATOM 478 O O . LEU A 1 70 ? -1.632 1.165 4.059 1.00 89.69 70 LEU A O 1
ATOM 482 N N . ILE A 1 71 ? -1.245 3.107 5.114 1.00 90.94 71 ILE A N 1
ATOM 483 C CA . ILE A 1 71 ? 0.199 3.138 4.830 1.00 90.94 71 ILE A CA 1
ATOM 484 C C . ILE A 1 71 ? 0.905 1.981 5.542 1.00 90.94 71 ILE A C 1
ATOM 486 O O . ILE A 1 71 ? 1.763 1.337 4.945 1.00 90.94 71 ILE A O 1
ATOM 490 N N . ALA A 1 72 ? 0.523 1.679 6.786 1.00 91.00 72 ALA A N 1
ATOM 491 C CA . ALA A 1 72 ? 1.077 0.540 7.515 1.00 91.00 72 ALA A CA 1
ATOM 492 C C . ALA A 1 72 ? 0.781 -0.794 6.803 1.00 91.00 72 ALA A C 1
ATOM 494 O O . ALA A 1 72 ? 1.685 -1.610 6.637 1.00 91.00 72 ALA A O 1
ATOM 495 N N . ALA A 1 73 ? -0.448 -0.986 6.311 1.00 92.19 73 ALA A N 1
ATOM 496 C CA . ALA A 1 73 ? -0.819 -2.158 5.517 1.00 92.19 73 ALA A CA 1
ATOM 497 C C . ALA A 1 73 ? -0.063 -2.232 4.176 1.00 92.19 73 ALA A C 1
ATOM 499 O O . ALA A 1 73 ? 0.257 -3.322 3.710 1.00 92.19 73 ALA A O 1
ATOM 500 N N . ALA A 1 74 ? 0.233 -1.087 3.555 1.00 94.19 74 ALA A N 1
ATOM 501 C CA . ALA A 1 74 ? 0.946 -1.008 2.279 1.00 94.19 74 ALA A CA 1
ATOM 502 C C . ALA A 1 74 ? 2.479 -1.076 2.415 1.00 94.19 74 ALA A C 1
ATOM 504 O O . ALA A 1 74 ? 3.178 -1.197 1.409 1.00 94.19 74 ALA A O 1
ATOM 505 N N . ALA A 1 75 ? 3.026 -1.005 3.633 1.00 93.69 75 ALA A N 1
ATOM 506 C CA . ALA A 1 75 ? 4.468 -0.934 3.868 1.00 93.69 75 ALA A CA 1
ATOM 507 C C . ALA A 1 75 ? 5.287 -2.042 3.165 1.00 93.69 75 ALA A C 1
ATOM 509 O O . ALA A 1 75 ? 6.320 -1.709 2.578 1.00 93.69 75 ALA A O 1
ATOM 510 N N . PRO A 1 76 ? 4.850 -3.319 3.134 1.00 93.31 76 PRO A N 1
ATOM 511 C CA . PRO A 1 76 ? 5.582 -4.376 2.432 1.00 93.31 76 PRO A CA 1
ATOM 512 C C . PRO A 1 76 ? 5.691 -4.144 0.915 1.00 93.31 76 PRO A C 1
ATOM 514 O O . PRO A 1 76 ? 6.779 -4.269 0.344 1.00 93.31 76 PRO A O 1
ATOM 517 N N . LEU A 1 77 ? 4.599 -3.709 0.272 1.00 94.19 77 LEU A N 1
ATOM 518 C CA . LEU A 1 77 ? 4.573 -3.345 -1.151 1.00 94.19 77 LEU A CA 1
ATOM 519 C C . LEU A 1 77 ? 5.484 -2.151 -1.442 1.00 94.19 77 LEU A C 1
ATOM 521 O O . LEU A 1 77 ? 6.275 -2.183 -2.383 1.00 94.19 77 LEU A O 1
ATOM 525 N N . LEU A 1 78 ? 5.423 -1.112 -0.606 1.00 93.62 78 LEU A N 1
ATOM 526 C CA . LEU A 1 78 ? 6.269 0.074 -0.749 1.00 93.62 78 LEU A CA 1
ATOM 527 C C . LEU A 1 78 ? 7.756 -0.266 -0.576 1.00 93.62 78 LEU A C 1
ATOM 529 O O . LEU A 1 78 ? 8.608 0.270 -1.286 1.00 93.62 78 LEU A O 1
ATOM 533 N N . GLN A 1 79 ? 8.082 -1.197 0.322 1.00 93.38 79 GLN A N 1
ATOM 534 C CA . GLN A 1 79 ? 9.445 -1.687 0.489 1.00 93.38 79 GLN A CA 1
ATOM 535 C C . GLN A 1 79 ? 9.911 -2.509 -0.723 1.00 93.38 79 GLN A C 1
ATOM 537 O O . GLN A 1 79 ? 11.070 -2.383 -1.127 1.00 93.38 79 GLN A O 1
ATOM 542 N N . LEU A 1 80 ? 9.035 -3.324 -1.321 1.00 92.06 80 LEU A N 1
ATOM 543 C CA . LEU A 1 80 ? 9.323 -4.040 -2.566 1.00 92.06 80 LEU A CA 1
ATOM 544 C C . LEU A 1 80 ? 9.606 -3.057 -3.712 1.00 92.06 80 LEU A C 1
ATOM 546 O O . LEU A 1 80 ? 10.646 -3.169 -4.359 1.00 92.06 80 LEU A O 1
ATOM 550 N N . LEU A 1 81 ? 8.755 -2.044 -3.896 1.00 92.00 81 LEU A N 1
ATOM 551 C CA . LEU A 1 81 ? 8.943 -0.960 -4.869 1.00 92.00 81 LEU A CA 1
ATOM 552 C C . LEU A 1 81 ? 10.281 -0.235 -4.671 1.00 92.00 81 LEU A C 1
ATOM 554 O O . LEU A 1 81 ? 11.048 -0.058 -5.620 1.00 92.00 81 LEU A O 1
ATOM 558 N N . ALA A 1 82 ? 10.604 0.140 -3.430 1.00 92.25 82 ALA A N 1
ATOM 559 C CA . ALA A 1 82 ? 11.860 0.812 -3.108 1.00 92.25 82 ALA A CA 1
ATOM 560 C C . ALA A 1 82 ? 13.089 -0.054 -3.429 1.00 92.25 82 ALA A C 1
ATOM 562 O O . ALA A 1 82 ? 14.091 0.465 -3.925 1.00 92.25 82 ALA A O 1
ATOM 5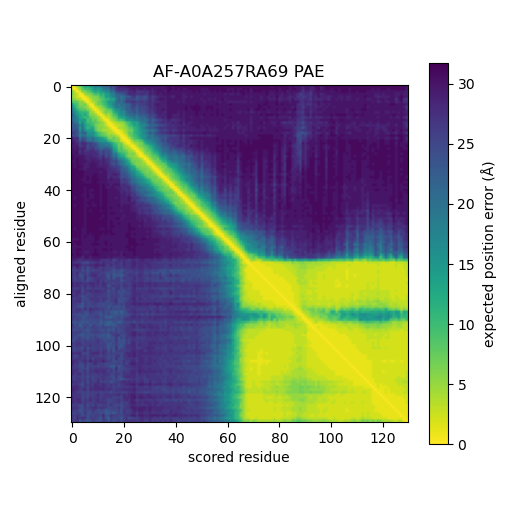63 N N . ARG A 1 83 ? 13.012 -1.370 -3.179 1.00 91.06 83 ARG A N 1
ATOM 564 C CA . ARG A 1 83 ? 14.077 -2.315 -3.541 1.00 91.06 83 ARG A CA 1
ATOM 565 C C . ARG A 1 83 ? 14.245 -2.400 -5.048 1.00 91.06 83 ARG A C 1
ATOM 567 O O . ARG A 1 83 ? 15.365 -2.234 -5.516 1.00 91.06 83 ARG A O 1
ATOM 574 N N . LEU A 1 84 ? 13.163 -2.607 -5.797 1.00 90.62 84 LEU A N 1
ATOM 575 C CA . LEU A 1 84 ? 13.217 -2.711 -7.259 1.00 90.62 84 LEU A CA 1
ATOM 576 C C . LEU A 1 84 ? 13.832 -1.463 -7.885 1.00 90.62 84 LEU A C 1
ATOM 578 O O . LEU A 1 84 ? 14.732 -1.577 -8.711 1.00 90.62 84 LEU A O 1
ATOM 582 N N . ARG A 1 85 ? 13.434 -0.280 -7.406 1.00 90.44 85 ARG A N 1
ATOM 583 C CA . ARG A 1 85 ? 13.986 1.000 -7.862 1.00 90.44 85 ARG A CA 1
ATOM 584 C C . ARG A 1 85 ? 15.500 1.114 -7.658 1.00 90.44 85 ARG A C 1
ATOM 586 O O . ARG A 1 85 ? 16.159 1.823 -8.407 1.00 90.44 85 ARG A O 1
ATOM 593 N N . ASN A 1 86 ? 16.044 0.454 -6.638 1.00 91.19 86 ASN A N 1
ATOM 594 C CA . ASN A 1 86 ? 17.462 0.517 -6.284 1.00 91.19 86 ASN A CA 1
ATOM 595 C C . ASN A 1 86 ? 18.246 -0.753 -6.670 1.00 91.19 86 ASN A C 1
ATOM 597 O O . ASN A 1 86 ? 19.379 -0.936 -6.225 1.00 91.19 86 ASN A O 1
ATOM 601 N N . THR A 1 87 ? 17.650 -1.669 -7.440 1.00 87.06 87 THR A N 1
ATOM 602 C CA . THR A 1 87 ? 18.289 -2.939 -7.802 1.00 87.06 87 THR A CA 1
ATOM 603 C C . THR A 1 87 ? 19.027 -2.808 -9.135 1.00 87.06 87 THR A C 1
ATOM 605 O O . THR A 1 87 ? 18.450 -2.409 -10.138 1.00 87.06 87 THR A O 1
ATOM 608 N N . MET A 1 88 ? 20.308 -3.189 -9.149 1.00 81.62 88 MET A N 1
ATOM 609 C CA . MET A 1 88 ? 21.180 -3.134 -10.337 1.00 81.62 88 MET A CA 1
ATOM 610 C C . MET A 1 88 ? 21.101 -4.383 -11.235 1.00 81.62 88 MET A C 1
ATOM 612 O O . MET A 1 88 ? 21.608 -4.370 -12.351 1.00 81.62 88 MET A O 1
ATOM 616 N N . SER A 1 89 ? 20.500 -5.477 -10.756 1.00 81.94 89 SER A N 1
ATOM 617 C CA . SER A 1 89 ? 20.321 -6.730 -11.500 1.00 81.94 89 SER A CA 1
ATOM 618 C C . SER A 1 89 ? 18.837 -7.070 -11.595 1.00 81.94 89 SER A C 1
ATOM 620 O O . SER A 1 89 ? 18.148 -7.096 -10.577 1.00 81.94 89 SER A O 1
ATOM 622 N N . GLN A 1 90 ? 18.331 -7.296 -12.807 1.00 78.56 90 GLN A N 1
ATOM 623 C CA . GLN A 1 90 ? 16.900 -7.495 -13.005 1.00 78.56 90 GLN A CA 1
ATOM 624 C C . GLN A 1 90 ? 16.466 -8.852 -12.420 1.00 78.56 90 GLN A C 1
ATOM 626 O O . GLN A 1 90 ? 16.990 -9.880 -12.856 1.00 78.56 90 GLN A O 1
ATOM 631 N N . PRO A 1 91 ? 15.538 -8.888 -11.445 1.00 81.69 91 PRO A N 1
ATOM 632 C CA . PRO A 1 91 ? 14.973 -10.148 -10.980 1.00 81.69 91 PRO A CA 1
ATOM 633 C C . PRO A 1 91 ? 14.167 -10.816 -12.100 1.00 81.69 91 PRO A C 1
ATOM 635 O O . PRO A 1 91 ? 13.718 -10.149 -13.041 1.00 81.69 91 PRO A O 1
ATOM 638 N N . ASP A 1 92 ? 13.962 -12.128 -11.971 1.00 91.06 92 ASP A N 1
ATOM 639 C CA . ASP A 1 92 ? 13.059 -12.867 -12.848 1.00 91.06 92 ASP A CA 1
ATOM 640 C C . ASP A 1 92 ? 11.652 -12.247 -12.806 1.00 91.06 92 ASP A C 1
ATOM 642 O O . ASP A 1 92 ? 11.109 -11.941 -11.739 1.00 91.06 92 ASP A O 1
ATOM 646 N N . ALA A 1 93 ? 11.075 -12.013 -13.984 1.00 89.12 93 ALA A N 1
ATOM 647 C CA . ALA A 1 93 ? 9.798 -11.319 -14.106 1.00 89.12 93 ALA A CA 1
ATOM 648 C C . ALA A 1 93 ? 8.619 -12.160 -13.585 1.00 89.12 93 ALA A C 1
ATOM 650 O O . ALA A 1 93 ? 7.635 -11.592 -13.102 1.00 89.12 93 ALA A O 1
ATOM 651 N N . GLY A 1 94 ? 8.710 -13.492 -13.667 1.00 93.56 94 GLY A N 1
ATOM 652 C CA . GLY A 1 94 ? 7.706 -14.419 -13.151 1.00 93.56 94 GLY A CA 1
ATOM 653 C C . GLY A 1 94 ? 7.678 -14.405 -11.628 1.00 93.56 94 GLY A C 1
ATOM 654 O O . GLY A 1 94 ? 6.641 -14.084 -11.042 1.00 93.56 94 GLY A O 1
ATOM 655 N N . ASP A 1 95 ? 8.835 -14.627 -11.003 1.00 90.81 95 ASP A N 1
ATOM 656 C CA . ASP A 1 95 ? 8.991 -14.582 -9.543 1.00 90.81 95 ASP A CA 1
ATOM 657 C C . ASP A 1 95 ? 8.568 -13.222 -8.971 1.00 90.81 95 ASP A C 1
ATOM 659 O O . ASP A 1 95 ? 7.888 -13.130 -7.942 1.00 90.81 95 ASP A O 1
ATOM 663 N N . LEU A 1 96 ? 8.944 -12.134 -9.654 1.00 92.25 96 LEU A N 1
ATOM 664 C CA . LEU A 1 96 ? 8.572 -10.789 -9.240 1.00 92.25 96 LEU A CA 1
ATOM 665 C C . LEU A 1 96 ? 7.055 -10.584 -9.270 1.00 92.25 96 LEU A C 1
ATOM 667 O O . LEU A 1 96 ? 6.489 -10.018 -8.331 1.00 92.25 96 LEU A O 1
ATOM 671 N N . ARG A 1 97 ? 6.393 -11.048 -10.333 1.00 94.12 97 ARG A N 1
ATOM 672 C CA . ARG A 1 97 ? 4.940 -10.951 -10.477 1.00 94.12 97 ARG A CA 1
ATOM 673 C C . ARG A 1 97 ? 4.224 -11.753 -9.397 1.00 94.12 97 ARG A C 1
ATOM 675 O O . ARG A 1 97 ? 3.296 -11.226 -8.784 1.00 94.12 97 ARG A O 1
ATOM 682 N N . GLU A 1 98 ? 4.636 -12.994 -9.148 1.00 95.56 98 GLU A N 1
ATOM 683 C CA . GLU A 1 98 ? 4.033 -13.825 -8.099 1.00 95.56 98 GLU A CA 1
ATOM 684 C C . GLU A 1 98 ? 4.170 -13.172 -6.725 1.00 95.56 98 GLU A C 1
ATOM 686 O O . GLU A 1 98 ? 3.194 -13.086 -5.973 1.00 95.56 98 GLU A O 1
ATOM 691 N N . ARG A 1 99 ? 5.349 -12.614 -6.434 1.00 94.12 99 ARG A N 1
ATOM 692 C CA . ARG A 1 99 ? 5.586 -11.886 -5.191 1.00 94.12 99 ARG A CA 1
ATOM 693 C C . ARG A 1 99 ? 4.715 -10.637 -5.080 1.00 94.12 99 ARG A C 1
ATOM 695 O O . ARG A 1 99 ? 4.076 -10.451 -4.052 1.00 94.12 99 ARG A O 1
ATOM 702 N N . ALA A 1 100 ? 4.627 -9.817 -6.127 1.00 94.62 100 ALA A N 1
ATOM 703 C CA . ALA A 1 100 ? 3.795 -8.613 -6.126 1.00 94.62 100 ALA A CA 1
ATOM 704 C C . ALA A 1 100 ? 2.304 -8.933 -5.909 1.00 94.62 100 ALA A C 1
ATOM 706 O O . ALA A 1 100 ? 1.637 -8.275 -5.111 1.00 94.62 100 ALA A O 1
ATOM 707 N N . VAL A 1 101 ? 1.785 -9.983 -6.557 1.00 95.94 101 VAL A N 1
ATOM 708 C CA . VAL A 1 101 ? 0.401 -10.447 -6.360 1.00 95.94 101 VAL A CA 1
ATOM 709 C C . VAL A 1 101 ? 0.183 -10.954 -4.932 1.00 95.94 101 VAL A C 1
ATOM 711 O O . VAL A 1 101 ? -0.858 -10.673 -4.335 1.00 95.94 101 VAL A O 1
ATOM 714 N N . GLY A 1 102 ? 1.153 -11.680 -4.368 1.00 96.31 102 GLY A N 1
ATOM 715 C CA . GLY A 1 102 ? 1.116 -12.128 -2.976 1.00 96.31 102 GLY A CA 1
ATOM 716 C C . GLY A 1 102 ? 1.039 -10.959 -1.993 1.00 96.31 102 GLY A C 1
ATOM 717 O O . GLY A 1 102 ? 0.151 -10.926 -1.142 1.00 96.31 102 GLY A O 1
ATOM 718 N N . GLU A 1 103 ? 1.909 -9.964 -2.159 1.00 95.50 103 GLU A N 1
ATOM 719 C CA . GLU A 1 103 ? 1.929 -8.758 -1.326 1.00 95.50 103 GLU A CA 1
ATOM 720 C C . GLU A 1 103 ? 0.638 -7.928 -1.475 1.00 95.50 103 GLU A C 1
ATOM 722 O O . GLU A 1 103 ? 0.116 -7.427 -0.480 1.00 95.50 103 GLU A O 1
ATOM 727 N N . MET A 1 104 ? 0.045 -7.849 -2.675 1.00 96.19 104 MET A N 1
ATOM 728 C CA . MET A 1 104 ? -1.242 -7.165 -2.881 1.00 96.19 104 MET A CA 1
ATOM 729 C C . MET A 1 104 ? -2.392 -7.850 -2.129 1.00 96.19 104 MET A C 1
ATOM 731 O O . MET A 1 104 ? -3.190 -7.191 -1.461 1.00 96.19 104 MET A O 1
ATOM 735 N N . ARG A 1 105 ? -2.444 -9.188 -2.152 1.00 96.31 105 ARG A N 1
ATOM 736 C CA . ARG A 1 105 ? -3.435 -9.952 -1.372 1.00 96.31 105 ARG A CA 1
ATOM 737 C C . ARG A 1 105 ? -3.247 -9.766 0.131 1.00 96.31 105 ARG A C 1
ATOM 739 O O . ARG A 1 105 ? -4.234 -9.734 0.865 1.00 96.31 105 ARG A O 1
ATOM 746 N N . GLN A 1 106 ? -2.002 -9.678 0.596 1.00 96.00 106 GLN A N 1
ATOM 747 C CA . GLN A 1 106 ? -1.685 -9.421 2.003 1.00 96.00 106 GLN A CA 1
ATOM 748 C C . GLN A 1 106 ? -2.115 -8.011 2.417 1.00 96.00 106 GLN A C 1
ATOM 750 O O . GLN A 1 106 ? -2.732 -7.852 3.469 1.00 96.00 106 GLN A O 1
ATOM 755 N N . PHE A 1 107 ? -1.875 -7.009 1.568 1.00 96.19 107 PHE A N 1
ATOM 756 C CA . PHE A 1 107 ? -2.357 -5.645 1.772 1.00 96.19 107 PHE A CA 1
ATOM 757 C C . PHE A 1 107 ? -3.882 -5.601 1.933 1.00 96.19 107 PHE A C 1
ATOM 759 O O . PHE A 1 107 ? -4.374 -5.039 2.910 1.00 96.19 107 PHE A O 1
ATOM 766 N N . GLU A 1 108 ? -4.642 -6.233 1.033 1.00 95.31 108 GLU A N 1
ATOM 767 C CA . GLU A 1 108 ? -6.107 -6.250 1.129 1.00 95.31 108 GLU A CA 1
ATOM 768 C C . GLU A 1 108 ? -6.599 -6.922 2.415 1.00 95.31 108 GLU A C 1
ATOM 770 O O . GLU A 1 108 ? -7.530 -6.430 3.057 1.00 95.31 108 GLU A O 1
ATOM 775 N N . GLN A 1 109 ? -5.977 -8.035 2.811 1.00 95.88 109 GLN A N 1
ATOM 776 C CA . GLN A 1 109 ? -6.305 -8.730 4.056 1.00 95.88 109 GLN A CA 1
ATOM 777 C C . GLN A 1 109 ? -5.997 -7.864 5.282 1.00 95.88 109 GLN A C 1
ATOM 779 O O . GLN A 1 109 ? -6.855 -7.718 6.153 1.00 95.88 109 GLN A O 1
ATOM 784 N N . ALA A 1 110 ? -4.820 -7.236 5.327 1.00 94.38 110 ALA A N 1
ATOM 785 C CA . ALA A 1 110 ? -4.414 -6.349 6.413 1.00 94.38 110 ALA A CA 1
ATOM 786 C C . ALA A 1 110 ? -5.311 -5.104 6.503 1.00 94.38 110 ALA A C 1
ATOM 788 O O . ALA A 1 110 ? -5.744 -4.728 7.592 1.00 94.38 110 ALA A O 1
ATOM 789 N N . ALA A 1 111 ? -5.663 -4.503 5.365 1.00 93.50 111 ALA A N 1
ATOM 790 C CA . ALA A 1 111 ? -6.559 -3.355 5.300 1.00 93.50 111 ALA A CA 1
ATOM 791 C C . ALA A 1 111 ? -7.978 -3.701 5.783 1.00 93.50 111 ALA A C 1
ATOM 793 O O . ALA A 1 111 ? -8.591 -2.924 6.519 1.00 93.50 111 ALA A O 1
ATOM 794 N N . ARG A 1 112 ? -8.491 -4.886 5.425 1.00 93.12 112 ARG A N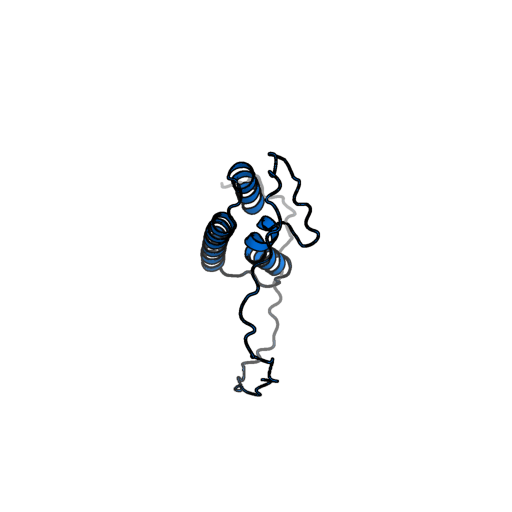 1
ATOM 795 C CA . ARG A 1 112 ? -9.781 -5.391 5.925 1.00 93.12 112 ARG A CA 1
ATOM 796 C C . ARG A 1 112 ? -9.736 -5.693 7.422 1.00 93.12 112 ARG A C 1
ATOM 798 O O . ARG A 1 112 ? -10.671 -5.330 8.130 1.00 93.12 112 ARG A O 1
ATOM 805 N N . ALA A 1 113 ? -8.656 -6.306 7.912 1.00 94.06 113 ALA A N 1
ATOM 806 C CA . ALA A 1 113 ? -8.459 -6.586 9.336 1.00 94.06 113 ALA A CA 1
ATOM 807 C C . ALA A 1 113 ? -8.369 -5.295 10.170 1.00 94.06 113 ALA A C 1
ATOM 809 O O . ALA A 1 113 ? -8.897 -5.235 11.276 1.00 94.06 113 ALA A O 1
ATOM 810 N N . ALA A 1 114 ? -7.778 -4.238 9.608 1.00 91.88 114 ALA A N 1
ATOM 811 C CA . ALA A 1 114 ? -7.750 -2.898 10.189 1.00 91.88 114 ALA A CA 1
ATOM 812 C C . ALA A 1 114 ? -9.072 -2.116 10.020 1.00 91.88 114 ALA A C 1
ATOM 814 O O . ALA A 1 114 ? -9.129 -0.936 10.366 1.00 91.88 114 ALA A O 1
ATOM 815 N N . GLN A 1 115 ? -10.125 -2.754 9.488 1.00 93.38 115 GLN A N 1
ATOM 816 C CA . GLN A 1 115 ? -11.459 -2.181 9.273 1.00 93.38 115 GLN A CA 1
ATOM 817 C C . GLN A 1 115 ? -11.443 -0.884 8.445 1.00 93.38 115 GLN A C 1
ATOM 819 O O . GLN A 1 115 ? -12.216 0.043 8.692 1.00 93.38 115 GLN A O 1
ATOM 824 N N . ILE A 1 116 ? -10.558 -0.808 7.447 1.00 91.69 116 ILE A N 1
ATOM 825 C CA . ILE A 1 116 ? -10.466 0.351 6.557 1.00 91.69 116 ILE A CA 1
ATOM 826 C C . ILE A 1 116 ? -11.711 0.399 5.650 1.00 91.69 116 ILE A C 1
ATOM 828 O O . ILE A 1 116 ? -12.056 -0.614 5.032 1.00 91.69 116 ILE A O 1
ATOM 832 N N . PRO A 1 117 ? -12.392 1.555 5.530 1.00 90.00 117 PRO A N 1
ATOM 833 C CA . PRO A 1 117 ? -13.572 1.682 4.682 1.00 90.00 117 PRO A CA 1
ATOM 834 C C . PRO A 1 117 ? -13.232 1.459 3.201 1.00 90.00 117 PRO A C 1
ATOM 836 O O . PRO A 1 117 ? -12.185 1.884 2.709 1.00 90.00 117 PRO A O 1
ATOM 839 N N . MET A 1 118 ? -14.153 0.831 2.462 1.00 88.50 118 MET A N 1
ATOM 840 C CA . MET A 1 118 ? -13.978 0.510 1.034 1.00 88.50 118 MET A CA 1
ATOM 841 C C . MET A 1 118 ? -13.718 1.740 0.156 1.00 88.50 118 MET A C 1
ATOM 843 O O . MET A 1 118 ? -13.025 1.626 -0.853 1.00 88.50 118 MET A O 1
ATOM 847 N N . ASP A 1 119 ? -14.259 2.892 0.552 1.00 92.50 119 ASP A N 1
ATOM 848 C CA . ASP A 1 119 ? -14.049 4.184 -0.106 1.00 92.50 119 ASP A CA 1
ATOM 849 C C . ASP A 1 119 ? -12.573 4.610 -0.107 1.00 92.50 119 ASP A C 1
ATOM 851 O O . ASP A 1 119 ? -12.103 5.170 -1.085 1.00 92.50 119 ASP A O 1
ATOM 855 N N . GLN A 1 120 ? -11.808 4.228 0.922 1.00 90.19 120 GLN A N 1
ATOM 856 C CA . GLN A 1 120 ? -10.362 4.465 1.005 1.00 90.19 120 GLN A CA 1
ATOM 857 C C . GLN A 1 120 ? -9.550 3.307 0.405 1.00 90.19 120 GLN A C 1
ATOM 859 O O . GLN A 1 120 ? -8.480 3.516 -0.166 1.00 90.19 120 GLN A O 1
ATOM 864 N N . LEU A 1 121 ? -10.053 2.072 0.514 1.00 91.31 121 LEU A N 1
ATOM 865 C CA . LEU A 1 121 ? -9.343 0.883 0.036 1.00 91.31 121 LEU A CA 1
ATOM 866 C C . LEU A 1 121 ? -9.266 0.836 -1.497 1.00 91.31 121 LEU A C 1
ATOM 868 O O . LEU A 1 121 ? -8.207 0.520 -2.034 1.00 91.31 121 LEU A O 1
ATOM 872 N N . ARG A 1 122 ? -10.348 1.170 -2.219 1.00 91.69 122 ARG A N 1
ATOM 873 C CA . ARG A 1 122 ? -10.345 1.123 -3.696 1.00 91.69 122 ARG A CA 1
ATOM 874 C C . ARG A 1 122 ? -9.359 2.118 -4.328 1.00 91.69 122 ARG A C 1
ATOM 876 O O . ARG A 1 122 ? -8.568 1.670 -5.158 1.00 91.69 122 ARG A O 1
ATOM 883 N N . PRO A 1 123 ? -9.336 3.413 -3.948 1.00 93.06 123 PRO A N 1
ATOM 884 C CA . PRO A 1 123 ? -8.340 4.353 -4.459 1.00 93.06 123 PRO A CA 1
ATOM 885 C C . PRO A 1 123 ? -6.912 3.942 -4.106 1.00 93.06 123 PRO A C 1
ATOM 887 O O . PRO A 1 123 ? -6.022 4.081 -4.935 1.00 93.06 123 PRO A O 1
ATOM 890 N N . ALA A 1 124 ? -6.690 3.388 -2.910 1.00 92.94 124 ALA A N 1
ATOM 891 C CA . ALA A 1 124 ? -5.372 2.906 -2.510 1.00 92.94 124 ALA A CA 1
ATOM 892 C C . ALA A 1 124 ? -4.897 1.717 -3.351 1.00 92.94 124 ALA A C 1
ATOM 894 O O . ALA A 1 124 ? -3.759 1.714 -3.806 1.00 92.94 124 ALA A O 1
ATOM 895 N N . HIS A 1 125 ? -5.766 0.733 -3.599 1.00 94.00 125 HIS A N 1
ATOM 896 C CA . HIS A 1 125 ? -5.453 -0.388 -4.486 1.00 94.00 125 HIS A CA 1
ATOM 897 C C . HIS A 1 125 ? -5.109 0.129 -5.889 1.00 94.00 125 HIS A C 1
ATOM 899 O O . HIS A 1 125 ? -4.067 -0.219 -6.434 1.00 94.00 125 HIS A O 1
ATOM 905 N N . TYR A 1 126 ? -5.930 1.025 -6.441 1.00 95.06 126 TYR A N 1
ATOM 906 C CA . TYR A 1 126 ? -5.644 1.632 -7.739 1.00 95.06 126 TYR A CA 1
ATOM 907 C C . TYR A 1 126 ? -4.283 2.346 -7.758 1.00 95.06 126 TYR A C 1
ATOM 909 O O . TYR A 1 126 ? -3.483 2.099 -8.652 1.00 95.06 126 TYR A O 1
ATOM 917 N N . ALA A 1 127 ? -3.984 3.161 -6.742 1.00 92.81 127 ALA A N 1
ATOM 918 C CA . ALA A 1 127 ? -2.716 3.880 -6.634 1.00 92.81 127 ALA A CA 1
ATOM 919 C C . ALA A 1 127 ? -1.491 2.958 -6.489 1.00 92.81 127 ALA A C 1
ATOM 921 O O . ALA A 1 127 ? -0.409 3.325 -6.930 1.00 92.81 127 ALA A O 1
ATOM 922 N N . LEU A 1 128 ? -1.641 1.778 -5.878 1.00 92.44 128 LEU A N 1
ATOM 923 C CA . LEU A 1 128 ? -0.565 0.787 -5.743 1.00 92.44 128 LEU A CA 1
ATOM 924 C C . LEU A 1 128 ? -0.322 -0.020 -7.028 1.00 92.44 128 LEU A C 1
ATOM 926 O O . LEU A 1 128 ? 0.775 -0.540 -7.210 1.00 92.44 128 LEU A O 1
ATOM 930 N N . CYS A 1 129 ? -1.340 -0.158 -7.881 1.00 92.44 129 CYS A N 1
ATOM 931 C CA . CYS A 1 129 ? -1.246 -0.862 -9.163 1.00 92.44 129 CYS A CA 1
ATOM 932 C C . CYS A 1 129 ? -0.755 0.012 -10.325 1.00 92.44 129 CYS A C 1
ATOM 934 O O . CYS A 1 129 ? -0.409 -0.546 -11.366 1.00 92.44 129 CYS A O 1
ATOM 936 N N . ALA A 1 130 ? -0.832 1.337 -10.183 1.00 86.69 130 ALA A N 1
ATOM 937 C CA . ALA A 1 130 ? -0.573 2.303 -11.250 1.00 86.69 130 ALA A CA 1
ATOM 938 C C . ALA A 1 130 ? 0.915 2.466 -11.597 1.00 86.69 130 ALA A C 1
ATOM 940 O O . ALA A 1 130 ? 1.779 2.212 -10.725 1.00 86.69 130 ALA A O 1
#

Radius of gyration: 26.87 Å; Cα contacts (8 Å, |Δi|>4): 24; chains: 1; bounding box: 58×34×89 Å

Sequence (130 aa):
MSDNPFSEPDDSDRTVIRPAPGGKRATPAAPAASFNQGFATTPAAPMPGPAMAAPAGPGADRLTMGGSPLIAAAAPLLQLLARLRNTMSQPDAGDLRERAVGEMRQFEQAARAAQIPMDQLRPAHYALCA

Solvent-accessible surface area (backbone atoms only — not comparable to full-atom values): 9168 Å² total; per-residue (Å²): 139,86,84,61,96,82,71,60,98,75,81,72,86,72,82,78,83,77,79,82,89,72,92,78,85,86,86,89,84,86,88,87,83,88,83,83,79,85,77,91,87,82,89,82,81,88,80,93,73,94,76,78,86,73,85,83,65,95,78,79,78,81,82,58,94,76,66,55,71,63,54,63,34,38,42,66,54,53,51,50,52,55,47,59,78,71,51,92,65,86,71,60,69,66,63,50,49,55,49,52,54,51,45,51,55,49,24,54,50,45,31,54,74,69,66,56,56,66,84,58,48,53,58,48,52,51,64,71,74,106

Foldseek 3Di:
DDDDVPDDPPPPPDDDDDDDPDDDDDDDDDDDDDDCDDDDDDDDDDDDDDDDDDDDDPDPDPPPVPDDLLCVLCVVLVVLVVCCVVDPDDPDPVVSVVVNVVSLVSSVVSCVVVVPDPVVVVVSSVVSVD